Protein AF-A0A3D1BA53-F1 (afdb_monomer_lite)

Foldseek 3Di:
DDPCPDCVNPADWDADPPRDIDGDDDDPPDPDDDDDDDDPDAQVNDDPVDHCPRVVVVVVVLCDDPVGHNVRD

pLDDT: mean 87.82, std 14.34, range [41.72, 98.12]

Structure (mmCIF, N/CA/C/O backbone):
data_AF-A0A3D1BA53-F1
#
_entry.id   AF-A0A3D1BA53-F1
#
loop_
_atom_site.group_PDB
_atom_site.id
_atom_site.type_symbol
_atom_site.label_atom_id
_atom_site.label_alt_id
_atom_site.label_comp_id
_atom_site.label_asym_id
_atom_site.label_entity_id
_atom_si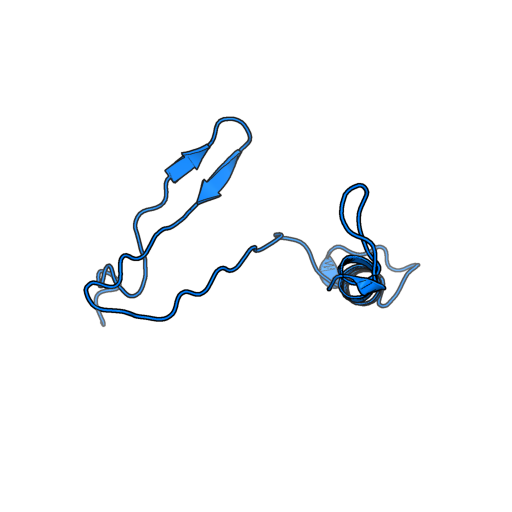te.label_seq_id
_atom_site.pdbx_PDB_ins_code
_atom_site.Cartn_x
_atom_site.Cartn_y
_atom_site.Cartn_z
_atom_site.occupancy
_atom_site.B_iso_or_equiv
_atom_site.auth_seq_id
_atom_site.auth_comp_id
_atom_site.auth_asym_id
_atom_site.auth_atom_id
_atom_site.pdbx_PDB_model_num
ATOM 1 N N . MET A 1 1 ? 11.472 -28.029 17.329 1.00 41.72 1 MET A N 1
ATOM 2 C CA . MET A 1 1 ? 10.388 -27.842 16.341 1.00 41.72 1 MET A CA 1
ATOM 3 C C . MET A 1 1 ? 9.394 -26.849 16.930 1.00 41.72 1 MET A C 1
ATOM 5 O O . MET A 1 1 ? 8.587 -27.241 17.759 1.00 41.72 1 MET A O 1
ATOM 9 N N . HIS A 1 2 ? 9.520 -25.557 16.614 1.00 43.50 2 HIS A N 1
ATOM 10 C CA . HIS A 1 2 ? 8.581 -24.548 17.114 1.00 43.50 2 HIS A CA 1
ATOM 11 C C . HIS A 1 2 ? 7.272 -24.660 16.330 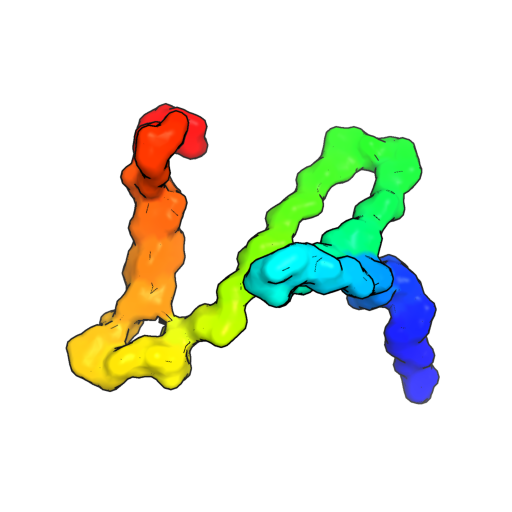1.00 43.50 2 HIS A C 1
ATOM 13 O O . HIS A 1 2 ? 7.268 -24.576 15.102 1.00 43.50 2 HIS A O 1
ATOM 19 N N . SER A 1 3 ? 6.181 -24.926 17.046 1.00 45.22 3 SER A N 1
ATOM 20 C CA . SER A 1 3 ? 4.845 -25.051 16.475 1.00 45.22 3 SER A CA 1
ATOM 21 C C . SER A 1 3 ? 4.417 -23.705 15.887 1.00 45.22 3 SER A C 1
ATOM 23 O O . SER A 1 3 ? 4.236 -22.733 16.612 1.00 45.22 3 SER A O 1
ATOM 25 N N . SER A 1 4 ? 4.257 -23.658 14.563 1.00 53.06 4 SER A N 1
ATOM 26 C CA . SER A 1 4 ? 3.813 -22.515 13.741 1.00 53.06 4 SER A CA 1
ATOM 27 C C . SER A 1 4 ? 2.345 -22.099 13.999 1.00 53.06 4 SER A C 1
ATOM 29 O O . SER A 1 4 ? 1.696 -21.514 13.129 1.00 53.06 4 SER A O 1
ATOM 31 N N . ALA A 1 5 ? 1.788 -22.447 15.158 1.00 55.66 5 ALA A N 1
ATOM 32 C CA . ALA A 1 5 ? 0.366 -22.351 15.470 1.00 55.66 5 ALA A CA 1
ATOM 33 C C . ALA A 1 5 ? 0.010 -21.145 16.350 1.00 55.66 5 ALA A C 1
ATOM 35 O O . ALA A 1 5 ? -1.105 -21.093 16.859 1.00 55.66 5 ALA A O 1
ATOM 36 N N . ASP A 1 6 ? 0.920 -20.185 16.540 1.00 62.16 6 ASP A N 1
ATOM 37 C CA . ASP A 1 6 ? 0.559 -18.926 17.186 1.00 62.16 6 ASP A CA 1
ATOM 38 C C . ASP A 1 6 ? -0.346 -18.113 16.233 1.00 62.16 6 ASP A C 1
ATOM 40 O O . ASP A 1 6 ? 0.110 -17.678 15.167 1.00 62.16 6 ASP A O 1
ATOM 44 N N . PRO A 1 7 ? -1.633 -17.896 16.565 1.00 59.00 7 PRO A N 1
ATOM 45 C CA . PRO A 1 7 ? -2.527 -17.089 15.743 1.00 59.00 7 PRO A CA 1
ATOM 46 C C . PRO A 1 7 ? -2.050 -15.634 15.611 1.00 59.00 7 PRO A C 1
ATOM 48 O O . PRO A 1 7 ? -2.421 -14.981 14.635 1.00 59.00 7 PRO A O 1
ATOM 51 N N . ALA A 1 8 ? -1.191 -15.141 16.514 1.00 65.38 8 ALA A N 1
ATOM 52 C CA . ALA A 1 8 ? -0.521 -13.851 16.360 1.00 65.38 8 ALA A CA 1
ATOM 53 C C . ALA A 1 8 ? 0.525 -13.867 15.230 1.00 65.38 8 ALA A C 1
ATOM 55 O O . ALA A 1 8 ? 0.713 -12.861 14.551 1.00 65.38 8 ALA A O 1
ATOM 56 N N . GLN A 1 9 ? 1.157 -15.015 14.965 1.00 68.00 9 GLN A N 1
ATOM 57 C CA . GLN A 1 9 ? 2.105 -15.183 13.856 1.00 68.00 9 GLN A CA 1
ATOM 58 C C . GLN A 1 9 ? 1.400 -15.444 12.522 1.00 68.00 9 GLN A C 1
ATOM 60 O O . GLN A 1 9 ? 1.937 -15.131 11.456 1.00 68.00 9 GLN A O 1
ATOM 65 N N . ARG A 1 10 ? 0.189 -16.021 12.549 1.00 74.81 10 ARG A N 1
ATOM 66 C CA . ARG A 1 10 ? -0.561 -16.327 11.329 1.00 74.81 10 ARG A CA 1
ATOM 67 C C . ARG A 1 10 ? -2.078 -16.192 11.516 1.00 74.81 10 ARG A C 1
ATOM 69 O O . ARG A 1 10 ? -2.773 -17.208 11.557 1.00 74.81 10 ARG A O 1
ATOM 76 N N . PRO A 1 11 ? -2.616 -14.960 11.527 1.00 84.12 11 PRO A N 1
ATOM 77 C CA . PRO A 1 11 ? -4.050 -14.726 11.661 1.00 84.12 11 PRO A CA 1
ATOM 78 C C . PRO A 1 11 ? -4.864 -15.472 10.588 1.00 84.12 11 PRO A C 1
ATOM 80 O O . PRO A 1 11 ? -4.381 -15.614 9.447 1.00 84.12 11 PRO A O 1
ATOM 83 N N . PRO A 1 12 ? -6.090 -15.931 10.925 1.00 88.50 12 PRO A N 1
ATOM 84 C CA . PRO A 1 12 ? -6.987 -16.596 9.989 1.00 88.50 12 PRO A CA 1
ATOM 85 C C . PRO A 1 12 ? -7.182 -15.774 8.715 1.00 88.50 12 PRO A C 1
ATOM 87 O O . PRO A 1 12 ? -7.280 -14.546 8.748 1.00 88.50 12 PRO A O 1
ATOM 90 N N . GLN A 1 13 ? -7.228 -16.465 7.579 1.00 92.31 13 GLN A N 1
ATOM 91 C CA . GLN A 1 13 ? -7.398 -15.838 6.275 1.00 92.31 13 GLN A CA 1
ATOM 92 C C . GLN A 1 13 ? -8.833 -16.015 5.785 1.00 92.31 13 GLN A C 1
ATOM 94 O O . GLN A 1 13 ? -9.360 -17.125 5.786 1.00 92.31 13 GLN A O 1
ATOM 99 N N . LYS A 1 14 ? -9.420 -14.934 5.279 1.00 94.62 14 LYS A N 1
ATOM 100 C CA . LYS A 1 14 ? -10.682 -14.937 4.541 1.00 94.62 14 LYS A CA 1
ATOM 101 C C . LYS A 1 14 ? -10.418 -14.570 3.082 1.00 94.62 14 LYS A C 1
ATOM 103 O O . LYS A 1 14 ? -9.661 -13.641 2.808 1.00 94.62 14 LYS A O 1
ATOM 108 N N . ASN A 1 15 ? -11.047 -15.285 2.155 1.00 95.88 15 ASN A N 1
ATOM 109 C CA . ASN A 1 15 ? -11.030 -14.942 0.733 1.00 95.88 15 ASN A CA 1
ATOM 110 C C . ASN A 1 15 ? -12.306 -14.157 0.400 1.00 95.88 15 ASN A C 1
ATOM 112 O O . ASN A 1 15 ? -13.395 -14.561 0.807 1.00 95.88 15 ASN A O 1
ATOM 116 N N . LEU A 1 16 ? -12.172 -13.038 -0.307 1.00 94.81 16 LEU A N 1
ATOM 117 C CA . LEU A 1 16 ? -13.296 -12.230 -0.788 1.00 94.81 16 LEU A CA 1
ATOM 118 C C . LEU A 1 16 ? -13.656 -12.585 -2.241 1.00 94.81 16 LEU A C 1
ATOM 120 O O . LEU A 1 16 ? -12.902 -13.283 -2.919 1.00 94.81 16 LEU A O 1
ATOM 124 N N . THR A 1 17 ? -14.787 -12.062 -2.726 1.00 82.12 17 THR A N 1
ATOM 125 C CA . THR A 1 17 ? -15.459 -12.432 -3.993 1.00 82.12 17 THR A CA 1
ATOM 126 C C . THR A 1 17 ? -14.627 -12.233 -5.273 1.00 82.12 17 THR A C 1
ATOM 128 O O . THR A 1 17 ? -15.013 -12.704 -6.333 1.00 82.12 17 THR A O 1
ATOM 131 N N . HIS A 1 18 ? -13.443 -11.623 -5.192 1.00 89.44 18 HIS A N 1
ATOM 132 C CA . HIS A 1 18 ? -12.532 -11.424 -6.329 1.00 89.44 18 HIS A CA 1
ATOM 133 C C . HIS A 1 18 ? -11.109 -11.940 -6.061 1.00 89.44 18 HIS A C 1
ATOM 135 O O . HIS A 1 18 ? -10.138 -11.444 -6.621 1.00 89.44 18 HIS A O 1
ATOM 141 N N . GLY A 1 19 ? -10.961 -12.914 -5.158 1.00 92.00 19 GLY A N 1
ATOM 142 C CA . GLY A 1 19 ? -9.670 -13.552 -4.876 1.00 92.00 19 GLY A CA 1
ATOM 143 C C . GLY A 1 19 ? -8.759 -12.778 -3.917 1.00 92.00 19 GLY A C 1
ATOM 144 O O . GLY A 1 19 ? -7.678 -13.267 -3.580 1.00 92.00 19 GLY A O 1
ATOM 145 N N . LEU A 1 20 ? -9.189 -11.613 -3.412 1.00 95.44 20 LEU A N 1
ATOM 146 C CA . LEU A 1 20 ? -8.453 -10.895 -2.373 1.00 95.44 20 LEU A CA 1
ATOM 147 C C . LEU A 1 20 ? -8.430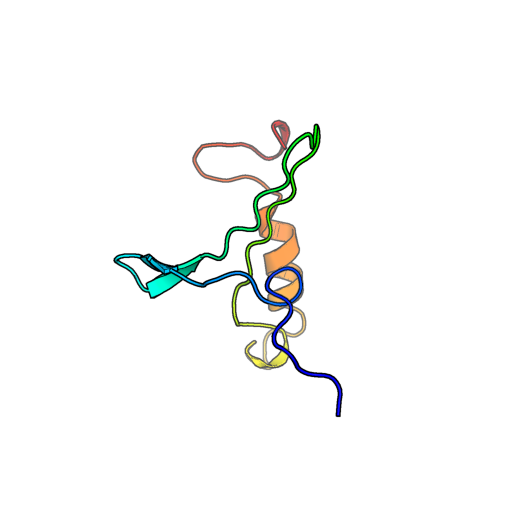 -11.720 -1.081 1.00 95.44 20 LEU A C 1
ATOM 149 O O . LEU A 1 20 ? -9.471 -12.090 -0.534 1.00 95.44 20 LEU A O 1
ATOM 153 N N . ARG A 1 21 ? -7.219 -11.984 -0.590 1.00 95.69 21 ARG A N 1
ATOM 154 C CA . ARG A 1 21 ? -6.965 -12.698 0.662 1.00 95.69 21 ARG A CA 1
ATOM 155 C C . ARG A 1 21 ? -6.738 -11.686 1.772 1.00 95.69 21 ARG A C 1
ATOM 157 O O . ARG A 1 21 ? -5.775 -10.928 1.715 1.00 95.69 21 ARG A O 1
ATOM 164 N N . VAL A 1 22 ? -7.590 -11.709 2.789 1.00 95.56 22 VAL A N 1
ATOM 165 C CA . VAL A 1 22 ? -7.535 -10.785 3.925 1.00 95.56 22 VAL A CA 1
ATOM 166 C C . VAL A 1 22 ? -7.230 -11.557 5.197 1.00 95.56 22 VAL A C 1
ATOM 168 O O . VAL A 1 22 ? -7.768 -12.641 5.421 1.00 95.56 22 VAL A O 1
ATOM 171 N N . ARG A 1 23 ? -6.362 -10.994 6.034 1.00 93.88 23 ARG A N 1
ATOM 172 C CA . ARG A 1 23 ? -6.068 -11.484 7.380 1.00 93.88 23 ARG A CA 1
ATOM 173 C C . ARG A 1 23 ? -6.277 -10.336 8.352 1.00 93.88 23 ARG A C 1
ATOM 175 O O . ARG A 1 23 ? -5.819 -9.232 8.076 1.00 93.88 23 ARG A O 1
ATOM 182 N N . LEU A 1 24 ? -6.961 -10.598 9.460 1.00 92.69 24 LEU A N 1
ATOM 183 C CA . LEU A 1 24 ? -7.185 -9.612 10.514 1.00 92.69 24 LEU A CA 1
ATOM 184 C C . LEU A 1 24 ? -6.613 -10.138 11.826 1.00 92.69 24 LEU A C 1
ATOM 186 O O . LEU A 1 24 ? -6.877 -11.281 12.198 1.00 92.69 24 LEU A O 1
ATOM 190 N N . LEU A 1 25 ? -5.854 -9.289 12.514 1.00 90.50 25 LEU A N 1
ATOM 191 C CA . LEU A 1 25 ? -5.345 -9.545 13.855 1.00 90.50 25 LEU A CA 1
ATOM 192 C C . LEU A 1 25 ? -5.942 -8.498 14.809 1.00 90.50 25 LEU A C 1
ATOM 194 O O . LEU A 1 25 ? -5.515 -7.344 14.776 1.00 90.50 25 LEU A O 1
ATOM 198 N N . PRO A 1 26 ? -6.952 -8.859 15.618 1.00 87.81 26 PRO A N 1
ATOM 199 C CA . PRO A 1 26 ? -7.521 -7.950 16.606 1.00 87.81 26 PRO A CA 1
ATOM 200 C C . PRO A 1 26 ? -6.515 -7.636 17.719 1.00 87.81 26 PRO A C 1
ATOM 202 O O . PRO A 1 26 ? -5.919 -8.550 18.286 1.00 87.81 26 PRO A O 1
ATOM 205 N N . LEU A 1 27 ? -6.374 -6.355 18.070 1.00 88.62 27 LEU A N 1
ATOM 206 C CA . LEU A 1 27 ? -5.562 -5.898 19.200 1.00 88.62 27 LEU A CA 1
ATOM 207 C C . LEU A 1 27 ? -6.457 -5.190 20.225 1.00 88.62 27 LEU A C 1
ATOM 209 O O . LEU A 1 27 ? -6.756 -4.003 20.095 1.00 88.62 27 LEU A O 1
ATOM 213 N N . VAL A 1 28 ? -6.921 -5.931 21.233 1.00 88.38 28 VAL A N 1
ATOM 214 C CA . VAL A 1 28 ? -7.802 -5.396 22.285 1.00 88.38 28 VAL A CA 1
ATOM 215 C C . VAL A 1 28 ? -7.044 -4.358 23.116 1.00 88.38 28 VAL A C 1
ATOM 217 O O . VAL A 1 28 ? -5.939 -4.621 23.580 1.00 88.38 28 VAL A O 1
ATOM 220 N N . GLY A 1 29 ? -7.631 -3.172 23.293 1.00 90.81 29 GLY A N 1
ATOM 221 C CA . GLY A 1 29 ? -7.016 -2.064 24.035 1.00 90.81 29 GLY A CA 1
ATOM 222 C C . GLY A 1 29 ? -5.935 -1.292 23.266 1.00 90.81 29 GLY A C 1
ATOM 223 O O . GLY A 1 29 ? -5.330 -0.379 23.823 1.00 90.81 29 GLY A O 1
ATOM 224 N N . GLY A 1 30 ? -5.687 -1.627 21.994 1.00 88.69 30 GLY A N 1
ATOM 225 C CA . GLY A 1 30 ? -4.760 -0.887 21.142 1.00 88.69 30 GLY A CA 1
ATOM 226 C C . GLY A 1 30 ? -5.335 0.455 20.682 1.00 88.69 30 GLY A C 1
ATOM 227 O O . GLY A 1 30 ? -6.484 0.536 20.259 1.00 88.69 30 GLY A O 1
ATOM 228 N N . THR A 1 31 ? -4.518 1.508 20.710 1.00 94.25 31 THR A N 1
ATOM 229 C CA . THR A 1 31 ? -4.854 2.840 20.162 1.00 94.25 31 THR A CA 1
ATOM 230 C C . THR A 1 31 ? -4.276 3.077 18.768 1.00 94.25 31 THR A C 1
ATOM 232 O O . THR A 1 31 ? -4.504 4.121 18.161 1.00 94.25 31 THR A O 1
ATOM 235 N N . LYS A 1 32 ? -3.505 2.113 18.257 1.00 94.50 32 LYS A N 1
ATOM 236 C CA . LYS A 1 32 ? -2.867 2.153 16.943 1.00 94.50 32 LYS A CA 1
ATOM 237 C C . LYS A 1 32 ? -3.295 0.945 16.128 1.00 94.50 32 LYS A C 1
ATOM 239 O O . LYS A 1 32 ? -3.521 -0.135 16.670 1.00 94.50 32 LYS A O 1
ATOM 244 N N . ALA A 1 33 ? -3.342 1.142 14.820 1.00 93.19 33 ALA A N 1
ATOM 245 C CA . ALA A 1 33 ? -3.585 0.098 13.843 1.00 93.19 33 ALA A CA 1
ATOM 246 C C . ALA A 1 33 ? -2.535 0.186 12.734 1.00 93.19 33 ALA A C 1
ATOM 248 O O . ALA A 1 33 ? -1.941 1.239 12.501 1.00 93.19 33 ALA A O 1
ATOM 249 N N . ALA A 1 34 ? -2.323 -0.932 12.051 1.00 94.31 34 ALA A N 1
ATOM 250 C CA . ALA A 1 34 ? -1.507 -1.009 10.853 1.00 94.31 34 ALA A CA 1
ATOM 251 C C . ALA A 1 34 ? -2.271 -1.799 9.793 1.00 94.31 34 ALA A C 1
ATOM 253 O O . ALA A 1 34 ? -3.018 -2.727 10.111 1.00 94.31 34 ALA A O 1
ATOM 254 N N . ALA A 1 35 ? -2.062 -1.439 8.533 1.00 95.44 35 ALA A N 1
ATOM 255 C CA . ALA A 1 35 ? -2.572 -2.171 7.388 1.00 95.44 35 ALA A CA 1
ATOM 256 C C . ALA A 1 35 ? -1.422 -2.417 6.414 1.00 95.44 35 ALA A C 1
ATOM 258 O O . ALA A 1 35 ? -0.562 -1.560 6.228 1.00 95.44 35 ALA A O 1
ATOM 259 N N . LEU A 1 36 ? -1.412 -3.597 5.798 1.00 95.25 36 LEU A N 1
ATOM 260 C CA . LEU A 1 36 ? -0.447 -3.953 4.768 1.00 95.25 36 LEU A CA 1
ATOM 261 C C . LEU A 1 36 ? -1.182 -4.625 3.617 1.00 95.25 36 LEU A C 1
ATOM 263 O O . LEU A 1 36 ? -1.922 -5.591 3.813 1.00 95.25 36 LEU A O 1
ATOM 267 N N . VAL A 1 37 ? -0.939 -4.127 2.410 1.00 95.38 37 VAL A N 1
ATOM 268 C CA . VAL A 1 37 ? -1.393 -4.739 1.164 1.00 95.38 37 VAL A CA 1
ATOM 269 C C . VAL A 1 37 ? -0.170 -5.308 0.464 1.00 95.38 37 VAL A C 1
ATOM 271 O O . VAL A 1 37 ? 0.827 -4.617 0.287 1.00 95.38 37 VAL A O 1
ATOM 274 N N . ARG A 1 38 ? -0.236 -6.583 0.076 1.00 95.06 38 ARG A N 1
ATOM 275 C CA . ARG A 1 38 ? 0.835 -7.248 -0.669 1.00 95.06 38 ARG A CA 1
ATOM 276 C C . ARG A 1 38 ? 0.344 -7.626 -2.055 1.00 95.06 38 ARG A C 1
ATOM 278 O O . ARG A 1 38 ? -0.558 -8.457 -2.177 1.00 95.06 38 ARG A O 1
ATOM 285 N N . VAL A 1 39 ? 1.007 -7.096 -3.074 1.00 95.44 39 VAL A N 1
ATOM 286 C CA . VAL A 1 39 ? 0.913 -7.584 -4.452 1.00 95.44 39 VAL A CA 1
ATOM 287 C C . VAL A 1 39 ? 1.983 -8.657 -4.648 1.00 95.44 39 VAL A C 1
ATOM 289 O O . VAL A 1 39 ? 3.111 -8.506 -4.191 1.00 95.44 39 VAL A O 1
ATOM 292 N N . HIS A 1 40 ? 1.622 -9.785 -5.256 1.00 95.50 40 HIS A N 1
ATOM 293 C CA . HIS A 1 40 ? 2.540 -10.909 -5.463 1.00 95.50 40 HIS A CA 1
ATOM 294 C C . HIS A 1 40 ? 3.257 -10.788 -6.815 1.00 95.50 40 HIS A C 1
ATOM 296 O O . HIS A 1 40 ? 3.109 -11.658 -7.666 1.00 95.50 40 HIS A O 1
ATOM 302 N N . ALA A 1 41 ? 3.956 -9.669 -7.003 1.00 96.25 41 ALA A N 1
ATOM 303 C CA . ALA A 1 41 ? 4.790 -9.365 -8.162 1.00 96.25 41 ALA A CA 1
ATOM 304 C C . ALA A 1 41 ? 5.935 -8.431 -7.731 1.00 96.25 41 ALA A C 1
ATOM 306 O O . ALA A 1 41 ? 5.755 -7.626 -6.815 1.00 96.25 41 ALA A O 1
ATOM 307 N N . GLY A 1 42 ? 7.095 -8.532 -8.375 1.00 96.50 42 GLY A N 1
ATOM 308 C CA . GLY A 1 42 ? 8.281 -7.732 -8.073 1.00 96.50 42 GLY A CA 1
ATOM 309 C C . GLY A 1 42 ? 9.252 -7.620 -9.250 1.00 96.50 42 GLY A C 1
ATOM 310 O O . GLY A 1 42 ? 8.881 -7.802 -10.405 1.00 96.50 42 GLY A O 1
ATOM 311 N N . SER A 1 43 ? 10.519 -7.308 -8.964 1.00 96.81 43 SER A N 1
ATOM 312 C CA . SER A 1 43 ? 11.557 -7.103 -9.990 1.00 96.81 43 SER A CA 1
ATOM 313 C C . SER A 1 43 ? 11.785 -8.319 -10.894 1.00 96.81 43 SER A C 1
ATOM 315 O O . SER A 1 43 ? 12.101 -8.139 -12.064 1.00 96.81 43 SER A O 1
ATOM 317 N N . HIS A 1 44 ? 11.603 -9.537 -10.377 1.00 96.75 44 HIS A N 1
ATOM 318 C CA . HIS A 1 44 ? 11.740 -10.775 -11.152 1.00 96.75 44 HIS A CA 1
ATOM 319 C C . HIS A 1 44 ? 10.610 -10.992 -12.166 1.00 96.75 44 HIS A C 1
ATOM 321 O O . HIS A 1 44 ? 10.799 -11.730 -13.128 1.00 96.75 44 HIS A O 1
ATOM 327 N N . ASP A 1 45 ? 9.456 -10.356 -11.962 1.00 97.38 45 ASP A N 1
ATOM 328 C CA . ASP A 1 45 ? 8.300 -10.449 -12.859 1.00 97.38 45 ASP A CA 1
ATOM 329 C C . ASP A 1 45 ? 8.314 -9.345 -13.930 1.00 97.38 45 ASP A C 1
ATOM 331 O O . ASP A 1 45 ? 7.511 -9.362 -14.864 1.00 97.38 45 ASP A O 1
ATOM 335 N N . ALA A 1 46 ? 9.211 -8.361 -13.801 1.00 97.12 46 ALA A N 1
ATOM 336 C CA . ALA A 1 46 ? 9.330 -7.263 -14.748 1.00 97.12 46 ALA A CA 1
ATOM 337 C C . ALA A 1 46 ? 10.021 -7.718 -16.051 1.00 97.12 46 ALA A C 1
ATOM 339 O O . ALA A 1 46 ? 10.990 -8.482 -16.002 1.00 97.12 46 ALA A O 1
ATOM 340 N N . PRO A 1 47 ? 9.592 -7.220 -17.229 1.00 97.44 47 PRO A N 1
ATOM 341 C CA . PRO A 1 47 ? 10.293 -7.484 -18.481 1.00 97.44 47 PRO A CA 1
ATOM 342 C C . PRO A 1 47 ? 11.742 -6.989 -18.428 1.00 97.44 47 PRO A C 1
ATOM 344 O O . PRO A 1 47 ? 12.011 -5.884 -17.957 1.00 97.44 47 PRO A O 1
ATOM 347 N N . SER A 1 48 ? 12.670 -7.758 -19.000 1.00 96.75 48 SER A N 1
ATOM 348 C CA . SER A 1 48 ? 14.103 -7.422 -19.012 1.00 96.75 48 SER A CA 1
ATOM 349 C C . SER A 1 48 ? 14.426 -6.099 -19.716 1.00 96.75 48 SER A C 1
ATOM 351 O O . SER A 1 48 ? 15.420 -5.459 -19.384 1.00 96.75 48 SER A O 1
ATOM 353 N N . ALA A 1 49 ? 13.575 -5.666 -20.651 1.00 98.12 49 ALA A N 1
ATOM 354 C CA . ALA A 1 49 ? 13.695 -4.380 -21.335 1.00 98.12 49 ALA A CA 1
ATOM 355 C C . ALA A 1 49 ? 13.477 -3.164 -20.409 1.00 98.12 49 ALA A C 1
ATOM 357 O O . ALA A 1 49 ? 13.855 -2.054 -20.774 1.00 98.12 49 ALA A O 1
ATOM 358 N N . TYR A 1 50 ? 12.890 -3.359 -19.222 1.00 96.94 50 TYR A N 1
ATOM 359 C CA . TYR A 1 50 ? 12.564 -2.293 -18.271 1.00 96.94 50 TYR A CA 1
ATOM 360 C C . TYR A 1 50 ? 13.137 -2.590 -16.875 1.00 96.94 50 TYR A C 1
ATOM 362 O O . TYR A 1 50 ? 12.388 -2.878 -15.932 1.00 96.94 50 TYR A O 1
ATOM 370 N N . PRO A 1 51 ? 14.469 -2.524 -16.704 1.00 96.75 51 PRO A N 1
ATOM 371 C CA . PRO A 1 51 ? 15.083 -2.695 -15.395 1.00 96.75 51 PRO A CA 1
ATOM 372 C C . PRO A 1 51 ? 14.561 -1.632 -14.419 1.00 96.75 51 PRO A C 1
ATOM 374 O O . PRO A 1 51 ? 14.492 -0.448 -14.739 1.00 96.75 51 PRO A O 1
ATOM 377 N N . GLY A 1 52 ? 14.175 -2.063 -13.218 1.00 97.00 52 GLY A N 1
ATOM 378 C CA . GLY A 1 52 ? 13.644 -1.172 -12.182 1.00 97.00 52 GLY A CA 1
ATOM 379 C C . GLY A 1 52 ? 12.154 -0.837 -12.304 1.00 97.00 52 GLY A C 1
ATOM 380 O O . GLY A 1 52 ? 11.652 -0.101 -11.462 1.00 97.00 52 GLY A O 1
ATOM 381 N N . LEU A 1 53 ? 11.415 -1.400 -13.271 1.00 97.94 53 LEU A N 1
ATOM 382 C CA . LEU A 1 53 ? 9.993 -1.083 -13.478 1.00 97.94 53 LEU A CA 1
ATOM 383 C C . LEU A 1 53 ? 9.120 -1.298 -12.233 1.00 97.94 53 LEU A C 1
ATOM 385 O O . LEU A 1 53 ? 8.303 -0.442 -11.910 1.00 97.94 53 LEU A O 1
ATOM 389 N N . ALA A 1 54 ? 9.294 -2.414 -11.519 1.00 97.62 54 ALA A N 1
ATOM 390 C CA . ALA A 1 54 ? 8.515 -2.691 -10.309 1.00 97.62 54 ALA A CA 1
ATOM 391 C C . ALA A 1 54 ? 8.744 -1.626 -9.219 1.00 97.62 54 ALA A C 1
ATOM 393 O O . ALA A 1 54 ? 7.794 -1.165 -8.595 1.00 97.62 54 ALA A O 1
ATOM 394 N N . HIS A 1 55 ? 9.996 -1.195 -9.046 1.00 97.56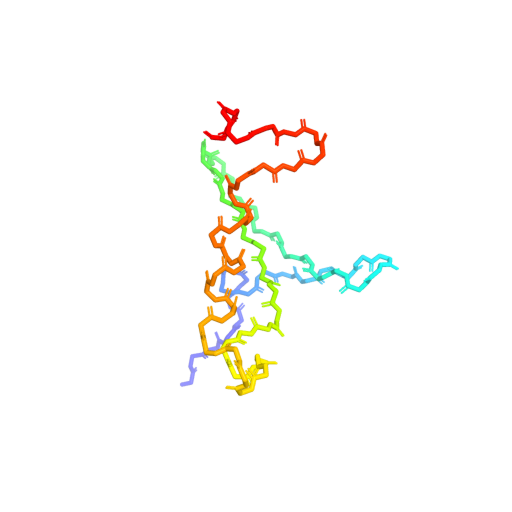 55 HIS A N 1
ATOM 395 C CA . HIS A 1 55 ? 10.363 -0.131 -8.111 1.00 97.56 55 HIS A CA 1
ATOM 396 C C . HIS A 1 55 ? 9.863 1.240 -8.580 1.00 97.56 55 HIS A C 1
ATOM 398 O O . HIS A 1 55 ? 9.397 2.047 -7.788 1.00 97.56 55 HIS A O 1
ATOM 404 N N . PHE A 1 56 ? 9.913 1.513 -9.883 1.00 97.56 56 PHE A N 1
ATOM 405 C CA . PHE A 1 56 ? 9.359 2.743 -10.434 1.00 97.56 56 PHE A CA 1
ATOM 406 C C . PHE A 1 56 ? 7.844 2.828 -10.200 1.00 97.56 56 PHE A C 1
ATOM 408 O O . PHE A 1 56 ? 7.355 3.856 -9.741 1.00 97.56 56 PHE A O 1
ATOM 415 N N . LEU A 1 57 ? 7.109 1.734 -10.433 1.00 96.94 57 LEU A N 1
ATOM 416 C CA . LEU A 1 57 ? 5.672 1.665 -10.170 1.00 96.94 57 LEU A CA 1
ATOM 417 C C . LEU A 1 57 ? 5.343 1.870 -8.685 1.00 96.94 57 LEU A C 1
ATOM 419 O O . LEU A 1 57 ? 4.368 2.553 -8.389 1.00 96.94 57 LEU A O 1
ATOM 423 N N . GLU A 1 58 ? 6.152 1.325 -7.770 1.00 96.62 58 GLU A N 1
ATOM 424 C CA . GLU A 1 58 ? 6.018 1.554 -6.324 1.00 96.62 58 GLU A CA 1
ATOM 425 C C . GLU A 1 58 ? 5.976 3.053 -5.992 1.00 96.62 58 GLU A C 1
ATOM 427 O O . GLU A 1 58 ? 5.079 3.484 -5.271 1.00 96.62 58 GLU A O 1
ATOM 432 N N . HIS A 1 59 ? 6.867 3.860 -6.579 1.00 95.69 59 HIS A N 1
ATOM 433 C CA . HIS A 1 59 ? 6.854 5.318 -6.394 1.00 95.69 59 HIS A CA 1
ATOM 434 C C . HIS A 1 59 ? 5.599 5.974 -6.968 1.00 95.69 59 HIS A C 1
ATOM 436 O O . HIS A 1 59 ? 5.012 6.848 -6.333 1.00 95.69 59 HIS A O 1
ATOM 442 N N . LEU A 1 60 ? 5.157 5.549 -8.157 1.00 95.06 60 LEU A N 1
ATOM 443 C CA . LEU A 1 60 ? 3.986 6.137 -8.816 1.00 95.06 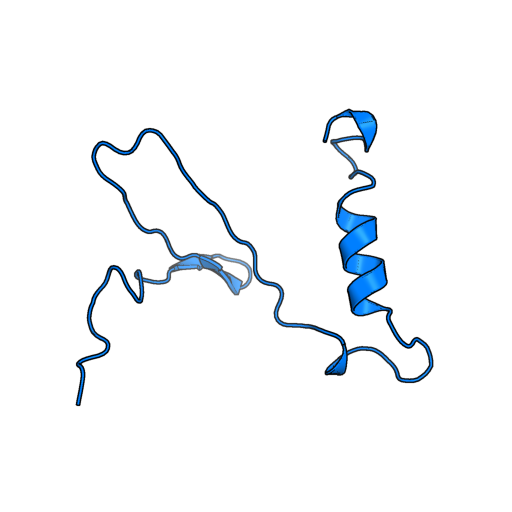60 LEU A CA 1
ATOM 444 C C . LEU A 1 60 ? 2.689 5.945 -8.021 1.00 95.06 60 LEU A C 1
ATOM 446 O O . LEU A 1 60 ? 1.794 6.780 -8.129 1.00 95.06 60 LEU A O 1
ATOM 450 N N . LEU A 1 61 ? 2.589 4.896 -7.198 1.00 93.81 61 LEU A N 1
ATOM 451 C CA . LEU A 1 61 ? 1.420 4.667 -6.339 1.00 93.81 61 LEU A CA 1
ATOM 452 C C . LEU A 1 61 ? 1.179 5.803 -5.333 1.00 93.81 61 LEU A C 1
ATOM 454 O O . LEU A 1 61 ? 0.057 5.952 -4.851 1.00 93.81 61 LEU A O 1
ATOM 458 N N . PHE A 1 62 ? 2.199 6.615 -5.047 1.00 92.94 62 PHE A N 1
ATOM 459 C CA . PHE A 1 62 ? 2.116 7.755 -4.135 1.00 92.94 62 PHE A CA 1
ATOM 460 C C . PHE A 1 62 ? 1.956 9.103 -4.852 1.00 92.94 62 PHE A C 1
ATOM 462 O O . PHE A 1 62 ? 1.884 10.138 -4.200 1.00 92.94 62 PHE A O 1
ATOM 469 N N . LEU A 1 63 ? 1.837 9.114 -6.185 1.00 93.81 63 LEU A N 1
ATOM 470 C CA . LEU A 1 63 ? 1.615 10.334 -6.974 1.00 93.81 63 LEU A CA 1
ATOM 471 C C . LEU A 1 63 ? 0.127 10.620 -7.241 1.00 93.81 63 LEU A C 1
ATOM 473 O O . LEU A 1 63 ? -0.223 11.356 -8.164 1.00 93.81 63 LEU A O 1
ATOM 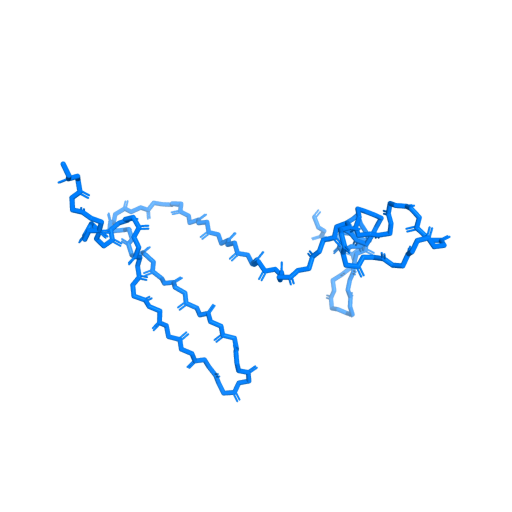477 N N . GLY A 1 64 ? -0.751 10.066 -6.407 1.00 92.75 64 GLY A N 1
ATOM 478 C CA . GLY A 1 64 ? -2.193 10.269 -6.466 1.00 92.75 64 GLY A CA 1
ATOM 479 C C . GLY A 1 64 ? -2.961 9.170 -7.204 1.00 92.75 64 GLY A C 1
ATOM 480 O O . GLY A 1 64 ? -2.423 8.264 -7.834 1.00 92.75 64 GLY A O 1
ATOM 481 N N . SER A 1 65 ? -4.279 9.251 -7.088 1.00 94.44 65 SER A N 1
ATOM 482 C CA . SER A 1 65 ? -5.283 8.341 -7.621 1.00 94.44 65 SER A CA 1
ATOM 483 C C . SER A 1 65 ? -6.517 9.137 -8.052 1.00 94.44 65 SER A C 1
ATOM 485 O O . SER A 1 65 ? -6.650 10.318 -7.745 1.00 94.44 65 SER A O 1
ATOM 487 N N . HIS A 1 66 ? -7.477 8.483 -8.708 1.00 94.56 66 HIS A N 1
ATOM 488 C CA . HIS A 1 66 ? -8.702 9.137 -9.186 1.00 94.56 66 HIS A CA 1
ATOM 489 C C . HIS A 1 66 ? -9.451 9.948 -8.107 1.00 94.56 66 HIS A C 1
ATOM 491 O O . HIS A 1 66 ? -10.134 10.914 -8.431 1.00 94.56 66 HIS A O 1
ATOM 497 N N . LYS A 1 67 ? -9.389 9.538 -6.833 1.00 95.00 67 LYS A N 1
ATOM 498 C CA . LYS A 1 67 ? -10.114 10.200 -5.734 1.00 95.00 67 LYS A CA 1
ATOM 499 C C . LYS A 1 67 ? -9.226 11.010 -4.788 1.00 95.00 67 LYS A C 1
ATOM 501 O O . LYS A 1 67 ? -9.778 11.690 -3.935 1.00 95.00 67 LYS A O 1
ATOM 506 N N . TYR A 1 68 ? -7.906 10.907 -4.914 1.00 92.12 68 TYR A N 1
ATOM 507 C CA . TYR A 1 68 ? -6.949 11.515 -3.988 1.00 92.12 68 TYR A CA 1
ATOM 508 C C . TYR A 1 68 ? -5.743 12.001 -4.776 1.00 92.12 68 TYR A C 1
ATOM 510 O O . TYR A 1 68 ? -5.036 11.191 -5.366 1.00 92.12 68 TYR A O 1
ATOM 518 N N . SER A 1 69 ? -5.509 13.302 -4.815 1.00 90.50 69 SER A N 1
ATOM 519 C CA . SER A 1 69 ? -4.340 13.892 -5.462 1.00 90.50 69 SER A CA 1
ATOM 520 C C . SER A 1 69 ? -3.056 13.651 -4.655 1.00 90.50 69 SER A C 1
ATOM 522 O O . SER A 1 69 ? -3.099 13.335 -3.468 1.00 90.50 69 SER A O 1
ATOM 524 N N . ALA A 1 70 ? -1.893 13.836 -5.287 1.00 85.62 70 ALA A N 1
ATOM 525 C CA . ALA A 1 70 ? -0.590 13.705 -4.622 1.00 85.62 70 ALA A CA 1
ATOM 526 C C . ALA A 1 70 ? -0.386 14.693 -3.455 1.00 85.62 70 ALA A C 1
ATOM 528 O O . ALA A 1 70 ? 0.445 14.453 -2.589 1.00 85.62 70 ALA A O 1
ATOM 529 N N . ALA A 1 71 ? -1.125 15.808 -3.433 1.00 82.31 71 ALA A N 1
ATOM 530 C CA . ALA A 1 71 ? -1.042 16.815 -2.376 1.00 82.31 71 ALA A CA 1
ATOM 531 C C . ALA A 1 71 ? -1.858 16.450 -1.121 1.00 82.31 71 ALA A C 1
ATOM 533 O O . ALA A 1 71 ? -1.746 17.127 -0.104 1.00 82.31 71 ALA A O 1
ATOM 534 N N . GLU A 1 72 ? -2.696 15.414 -1.200 1.00 67.00 72 GLU A N 1
ATOM 535 C CA . GLU A 1 72 ? -3.580 14.964 -0.115 1.00 67.00 72 GLU A CA 1
ATOM 536 C C . GLU A 1 72 ? -3.030 13.728 0.625 1.00 67.00 72 GLU A C 1
ATOM 538 O O . GLU A 1 72 ? -3.726 13.173 1.478 1.00 67.00 72 GLU A O 1
ATOM 543 N N . GLY A 1 73 ? -1.817 13.282 0.267 1.00 58.28 73 GLY A N 1
ATOM 544 C CA . GLY A 1 73 ? -1.139 12.091 0.793 1.00 58.28 73 GLY A CA 1
ATOM 545 C C . GLY A 1 73 ? -0.187 12.355 1.951 1.00 58.28 73 GLY A C 1
ATOM 546 O O . GLY A 1 73 ? 0.421 13.447 1.993 1.00 58.28 73 GLY A O 1
#

Radius of gyration: 17.42 Å; chains: 1; bounding box: 30×45×45 Å

Sequence (73 aa):
MHSSADPAQRPPQKNLTHGLRVRLLPLVGGTKAAALVRVHAGSHDAPSAYPGLAHFLEHLLFLGSHKYSAAEG

Secondary structure (DSSP, 8-state):
---S--TTTSPPEEE-TTS-EEE----TT-S--------S--GGGS-TTSTTHHHHHHHHTTSEETTEEGGG-